Protein AF-A0A2N3DZD1-F1 (afdb_monomer_lite)

Structure (mmCIF, N/CA/C/O backbone):
data_AF-A0A2N3DZD1-F1
#
_entry.id   AF-A0A2N3DZD1-F1
#
loop_
_atom_site.group_PDB
_atom_site.id
_atom_site.type_symbol
_atom_site.label_atom_id
_atom_site.label_alt_id
_atom_site.label_comp_id
_atom_site.label_asym_id
_atom_site.label_entity_id
_atom_site.label_seq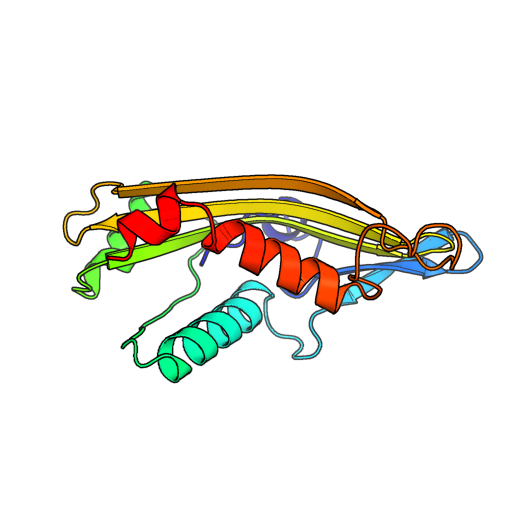_id
_atom_site.pdbx_PDB_ins_code
_atom_site.Cartn_x
_atom_site.Cartn_y
_atom_site.Cartn_z
_atom_site.occupancy
_atom_site.B_iso_or_equiv
_atom_site.auth_seq_id
_atom_site.auth_comp_id
_atom_site.auth_asym_id
_atom_site.auth_atom_id
_atom_site.pdbx_PDB_model_num
ATOM 1 N N . MET A 1 1 ? -1.141 -5.761 6.821 1.00 92.00 1 MET A N 1
ATOM 2 C CA . MET A 1 1 ? -0.940 -5.416 5.391 1.00 92.00 1 MET A CA 1
ATOM 3 C C . MET A 1 1 ? -0.776 -6.687 4.574 1.00 92.00 1 MET A C 1
ATOM 5 O O . MET A 1 1 ? -0.075 -7.571 5.043 1.00 92.00 1 MET A O 1
ATOM 9 N N . GLN A 1 2 ? -1.386 -6.797 3.393 1.00 95.12 2 GLN A N 1
ATOM 10 C CA . GLN A 1 2 ? -1.308 -8.002 2.559 1.00 95.12 2 GLN A CA 1
ATOM 11 C C . GLN A 1 2 ? -0.897 -7.667 1.119 1.00 95.12 2 GLN A C 1
ATOM 13 O O . GLN A 1 2 ? -1.485 -6.791 0.485 1.00 95.12 2 GLN A O 1
ATOM 18 N N . ASP A 1 3 ? 0.109 -8.374 0.603 1.00 95.81 3 ASP A N 1
ATOM 19 C CA . ASP A 1 3 ? 0.542 -8.272 -0.794 1.00 95.81 3 ASP A CA 1
ATOM 20 C C . ASP A 1 3 ? -0.123 -9.385 -1.612 1.00 95.81 3 ASP A C 1
ATOM 22 O O . ASP A 1 3 ? 0.110 -10.570 -1.370 1.00 95.81 3 ASP A O 1
ATOM 26 N N . LEU A 1 4 ? -0.987 -8.991 -2.541 1.00 96.62 4 LEU A N 1
ATOM 27 C CA . LEU A 1 4 ? -1.797 -9.853 -3.401 1.00 96.62 4 LEU A CA 1
ATOM 28 C C . LEU A 1 4 ? -1.456 -9.662 -4.886 1.00 96.62 4 LEU A C 1
ATOM 30 O O . LEU A 1 4 ? -2.236 -10.062 -5.752 1.00 96.62 4 LEU A O 1
ATOM 34 N N . ARG A 1 5 ? -0.310 -9.045 -5.202 1.00 97.12 5 ARG A N 1
ATOM 35 C CA . ARG A 1 5 ? 0.108 -8.804 -6.588 1.00 97.12 5 ARG A CA 1
ATOM 36 C C . ARG A 1 5 ? 0.344 -10.141 -7.298 1.00 97.12 5 ARG A C 1
ATOM 38 O O . ARG A 1 5 ? 1.229 -10.884 -6.870 1.00 97.12 5 ARG A O 1
ATOM 45 N N . PRO A 1 6 ? -0.382 -10.472 -8.385 1.00 96.94 6 PRO A N 1
ATOM 46 C CA . PRO A 1 6 ? -0.368 -11.821 -8.965 1.00 96.94 6 PRO A CA 1
ATOM 47 C C . PRO A 1 6 ? 1.026 -12.331 -9.352 1.00 96.94 6 PRO A C 1
ATOM 49 O O . PRO A 1 6 ? 1.350 -13.504 -9.162 1.00 96.94 6 PRO A O 1
ATOM 52 N N . TYR A 1 7 ? 1.880 -11.437 -9.846 1.00 96.56 7 TYR A N 1
ATOM 53 C CA . TYR A 1 7 ? 3.255 -11.753 -10.226 1.00 96.56 7 TYR A CA 1
ATOM 54 C C . TYR A 1 7 ? 4.175 -12.005 -9.016 1.00 96.56 7 TYR A C 1
ATOM 56 O O . TYR A 1 7 ? 5.186 -12.679 -9.151 1.00 96.56 7 TYR A O 1
ATOM 64 N N . VAL A 1 8 ? 3.834 -11.518 -7.818 1.00 96.56 8 VAL A N 1
ATOM 65 C CA . VAL A 1 8 ? 4.534 -11.884 -6.573 1.00 96.56 8 VAL A CA 1
ATOM 66 C C . VAL A 1 8 ? 4.017 -13.219 -6.051 1.00 96.56 8 VAL A C 1
ATOM 68 O O . VAL A 1 8 ? 4.807 -14.077 -5.670 1.00 96.56 8 VAL A O 1
ATOM 71 N N . LEU A 1 9 ? 2.695 -13.422 -6.080 1.00 95.56 9 LEU A N 1
ATOM 72 C CA . LEU A 1 9 ? 2.059 -14.655 -5.602 1.00 95.56 9 LEU A CA 1
ATOM 73 C C . LEU A 1 9 ? 2.496 -15.893 -6.384 1.00 95.56 9 LEU A C 1
ATOM 75 O O . LEU A 1 9 ? 2.702 -16.953 -5.802 1.00 95.56 9 LEU A O 1
ATOM 79 N N . SER A 1 10 ? 2.643 -15.753 -7.700 1.00 96.56 10 SER A N 1
ATOM 80 C CA . SER A 1 10 ? 3.130 -16.819 -8.582 1.00 96.56 10 SER A CA 1
ATOM 81 C C . SER A 1 10 ? 4.639 -17.062 -8.477 1.00 96.56 10 SER A C 1
ATOM 83 O O . SER A 1 10 ? 5.128 -18.058 -9.004 1.00 96.56 10 SER A O 1
ATOM 85 N N . GLY A 1 11 ? 5.386 -16.165 -7.824 1.00 95.75 11 GLY A N 1
ATOM 86 C CA . GLY A 1 11 ? 6.847 -16.200 -7.769 1.00 95.75 11 GLY A CA 1
ATOM 87 C C . GLY A 1 11 ? 7.549 -15.681 -9.029 1.00 95.75 11 GLY A C 1
ATOM 88 O O . GLY A 1 11 ? 8.777 -15.723 -9.083 1.00 95.75 11 GLY A O 1
ATOM 89 N N . GLU A 1 12 ? 6.813 -15.164 -10.023 1.00 97.25 12 GLU A N 1
ATOM 90 C CA . GLU A 1 12 ? 7.387 -14.537 -11.226 1.00 97.25 12 GLU A CA 1
ATOM 91 C C . GLU A 1 12 ? 8.289 -13.343 -10.868 1.00 97.25 12 GLU A C 1
ATOM 93 O O . GLU A 1 12 ? 9.355 -13.140 -11.452 1.00 97.25 12 GLU A O 1
ATOM 98 N N . LYS A 1 13 ? 7.873 -12.561 -9.872 1.00 97.44 13 LYS A N 1
ATOM 99 C CA . LYS A 1 13 ? 8.617 -11.442 -9.300 1.00 97.44 13 LYS A CA 1
ATOM 100 C C . LYS A 1 13 ? 8.851 -11.678 -7.819 1.00 97.44 13 LYS A C 1
ATOM 102 O O . LYS A 1 13 ? 8.029 -12.247 -7.106 1.00 97.44 13 LYS A O 1
ATOM 107 N N . LYS A 1 14 ? 9.978 -11.167 -7.333 1.00 97.38 14 LYS A N 1
ATOM 108 C CA . LYS A 1 14 ? 10.303 -11.176 -5.905 1.00 97.38 14 LYS A CA 1
ATOM 109 C C . LYS A 1 14 ? 9.348 -10.259 -5.135 1.00 97.38 14 LYS A C 1
ATOM 111 O O . LYS A 1 14 ? 8.881 -9.252 -5.661 1.00 97.38 14 LYS A O 1
ATOM 116 N N . SER A 1 15 ? 9.130 -10.549 -3.855 1.00 96.50 15 SER A N 1
ATOM 117 C CA . SER A 1 15 ? 8.272 -9.748 -2.962 1.00 96.50 15 SER A CA 1
ATOM 118 C C . SER A 1 15 ? 8.727 -8.293 -2.786 1.00 96.50 15 SER A C 1
ATOM 120 O O . SER A 1 15 ? 7.939 -7.429 -2.404 1.00 96.50 15 SER A O 1
ATOM 122 N N . ASN A 1 16 ? 9.991 -7.998 -3.091 1.00 97.31 16 ASN A N 1
ATOM 123 C CA . ASN A 1 16 ? 10.560 -6.656 -3.068 1.00 97.31 16 ASN A CA 1
ATOM 124 C C . ASN A 1 16 ? 10.447 -5.907 -4.407 1.00 97.31 16 ASN A C 1
ATOM 126 O O . ASN A 1 16 ? 10.957 -4.798 -4.513 1.00 97.31 16 ASN A O 1
ATOM 130 N N . PHE A 1 17 ? 9.812 -6.477 -5.433 1.00 98.06 17 PHE A N 1
ATOM 131 C CA . PHE A 1 17 ? 9.588 -5.812 -6.716 1.00 98.06 17 PHE A CA 1
ATOM 132 C C . PHE A 1 17 ? 8.703 -4.569 -6.549 1.00 98.06 17 PHE A C 1
ATOM 134 O O . PHE A 1 17 ? 7.693 -4.621 -5.845 1.00 98.06 17 PHE A O 1
ATOM 141 N N . VAL A 1 18 ? 9.046 -3.467 -7.220 1.00 96.62 18 VAL A N 1
ATOM 142 C CA . VAL A 1 18 ? 8.291 -2.196 -7.184 1.00 96.62 18 VAL A CA 1
ATOM 143 C C . VAL A 1 18 ? 8.135 -1.529 -8.550 1.00 96.62 18 VAL A C 1
ATOM 145 O O . VAL A 1 18 ? 7.502 -0.480 -8.647 1.00 96.62 18 VAL A O 1
ATOM 148 N N . GLY A 1 19 ? 8.696 -2.097 -9.616 1.00 96.75 19 GLY A N 1
ATOM 149 C CA . GLY A 1 19 ? 8.593 -1.481 -10.930 1.00 96.75 19 GLY A CA 1
ATOM 150 C C . GLY A 1 19 ? 9.472 -2.101 -11.995 1.00 96.75 19 GLY A C 1
ATOM 151 O O . GLY A 1 19 ? 10.266 -2.999 -11.734 1.00 96.75 19 GLY A O 1
ATOM 152 N N . VAL A 1 20 ? 9.326 -1.576 -13.204 1.00 96.81 20 VAL A N 1
ATOM 153 C CA . VAL A 1 20 ? 10.151 -1.907 -14.362 1.00 96.81 20 VAL A CA 1
ATOM 154 C C . VAL A 1 20 ? 10.797 -0.633 -14.886 1.00 96.81 20 VAL A C 1
ATOM 156 O O . VAL A 1 20 ? 10.115 0.358 -15.138 1.00 96.81 20 VAL A O 1
ATOM 159 N N . GLN A 1 21 ? 12.106 -0.677 -15.102 1.00 94.31 21 GLN A N 1
ATOM 160 C CA . GLN A 1 21 ? 12.845 0.308 -15.881 1.00 94.31 21 GLN A CA 1
ATOM 161 C C . GLN A 1 21 ? 13.183 -0.302 -17.237 1.00 94.31 21 GLN A C 1
ATOM 163 O O . GLN A 1 21 ? 13.732 -1.399 -17.305 1.00 94.31 21 GLN A O 1
ATOM 168 N N . ARG A 1 22 ? 12.887 0.395 -18.332 1.00 93.38 22 ARG A N 1
ATOM 169 C CA . ARG A 1 22 ? 13.191 -0.090 -19.684 1.00 93.38 22 ARG A CA 1
ATOM 170 C C . ARG A 1 22 ? 14.482 0.529 -20.205 1.00 93.38 22 ARG A C 1
ATOM 172 O O . ARG A 1 22 ? 14.703 1.732 -20.053 1.00 93.38 22 ARG A O 1
ATOM 179 N N . GLY A 1 23 ? 15.336 -0.306 -20.796 1.00 88.62 23 GLY A N 1
ATOM 180 C CA . GLY A 1 23 ? 16.574 0.106 -21.462 1.00 88.62 23 GLY A CA 1
ATOM 181 C C . GLY A 1 23 ? 16.341 0.663 -22.868 1.00 88.62 23 GLY A C 1
ATOM 182 O O . GLY A 1 23 ? 15.220 0.664 -23.369 1.00 88.62 23 GLY A O 1
ATOM 183 N N . GLY A 1 24 ? 17.410 1.115 -23.535 1.00 86.25 24 GLY A N 1
ATOM 184 C CA . GLY A 1 24 ? 17.340 1.751 -24.863 1.00 86.25 24 GLY A CA 1
ATOM 185 C C . GLY A 1 24 ? 16.737 0.879 -25.974 1.00 86.25 24 GLY A C 1
ATOM 186 O O . GLY A 1 24 ? 16.166 1.411 -26.919 1.00 86.25 24 GLY A O 1
ATOM 187 N N . PHE A 1 25 ? 16.784 -0.448 -25.825 1.00 89.75 25 PHE A N 1
ATOM 188 C CA . PHE A 1 25 ? 16.126 -1.415 -26.715 1.00 89.75 25 PHE A CA 1
ATOM 189 C C . PHE A 1 25 ? 14.781 -1.912 -26.161 1.00 89.75 25 PHE A C 1
ATOM 191 O O . PHE A 1 25 ? 14.298 -2.972 -26.546 1.00 89.75 25 PHE A O 1
ATOM 198 N N . TYR A 1 26 ? 14.184 -1.169 -25.226 1.00 87.62 26 TYR A N 1
ATOM 199 C CA . TYR A 1 26 ? 12.919 -1.479 -24.552 1.00 87.62 26 TYR A CA 1
ATOM 200 C C . TYR A 1 26 ? 12.930 -2.740 -23.663 1.00 87.62 26 TYR A C 1
ATOM 202 O O . TYR A 1 26 ? 11.891 -3.174 -23.156 1.00 87.62 26 TYR A O 1
ATOM 210 N N . ASN A 1 27 ? 14.109 -3.311 -23.421 1.00 93.12 27 ASN A N 1
ATOM 211 C CA . ASN A 1 27 ? 14.297 -4.461 -22.547 1.00 93.12 27 ASN A CA 1
ATOM 212 C C . ASN A 1 27 ? 13.985 -4.099 -21.077 1.00 93.12 27 ASN A C 1
ATOM 214 O O . ASN A 1 27 ? 14.501 -3.088 -20.590 1.00 93.12 27 ASN A O 1
ATOM 218 N N . PRO A 1 28 ? 13.137 -4.880 -20.376 1.00 95.25 28 PRO A N 1
ATOM 219 C CA . PRO A 1 28 ? 12.714 -4.571 -19.015 1.00 95.25 28 PRO A CA 1
ATOM 220 C C . PRO A 1 28 ? 13.763 -4.992 -17.980 1.00 95.25 28 PRO A C 1
ATOM 222 O O . PRO A 1 28 ? 14.325 -6.083 -18.056 1.00 95.25 28 PRO A O 1
ATOM 225 N N . PHE A 1 29 ? 13.960 -4.149 -16.974 1.00 96.19 29 PHE A N 1
ATOM 226 C CA . PHE A 1 29 ? 14.754 -4.424 -15.783 1.00 96.19 29 PHE A CA 1
ATOM 227 C C . PHE A 1 29 ? 13.899 -4.209 -14.544 1.00 96.19 29 PHE A C 1
ATOM 229 O O . PHE A 1 29 ? 13.256 -3.167 -14.404 1.00 96.19 29 PHE A O 1
ATOM 236 N N . ASP A 1 30 ? 13.902 -5.185 -13.643 1.00 97.50 30 ASP A N 1
ATOM 237 C CA . ASP A 1 30 ? 13.152 -5.085 -12.399 1.00 97.50 30 ASP A CA 1
ATOM 238 C C . ASP A 1 30 ? 13.784 -4.047 -11.471 1.00 97.50 30 ASP A C 1
ATOM 240 O O . ASP A 1 30 ? 14.995 -4.021 -11.251 1.00 97.50 30 ASP A O 1
ATOM 244 N N . VAL A 1 31 ? 12.928 -3.209 -10.901 1.00 96.69 31 VAL A N 1
ATOM 245 C CA . VAL A 1 31 ? 13.253 -2.276 -9.829 1.00 96.69 31 VAL A CA 1
ATOM 246 C C . VAL A 1 31 ? 12.723 -2.874 -8.536 1.00 96.69 31 VAL A C 1
ATOM 248 O O . VAL A 1 31 ? 11.581 -3.342 -8.479 1.00 96.69 31 VAL A O 1
ATOM 251 N N . THR A 1 32 ? 13.542 -2.856 -7.491 1.00 96.88 32 THR A N 1
ATOM 252 C CA . THR A 1 32 ? 13.189 -3.385 -6.171 1.00 96.88 32 THR A CA 1
ATOM 253 C C . THR A 1 32 ? 13.148 -2.287 -5.114 1.00 96.88 32 THR A C 1
ATOM 255 O O . THR A 1 32 ? 13.617 -1.171 -5.342 1.00 96.88 32 THR A O 1
ATOM 258 N N . THR A 1 33 ? 12.595 -2.599 -3.942 1.00 94.94 33 THR A N 1
ATOM 259 C CA . THR A 1 33 ? 12.697 -1.742 -2.759 1.00 94.94 33 THR A CA 1
ATOM 260 C C . THR A 1 33 ? 14.160 -1.407 -2.470 1.00 94.94 33 THR A C 1
ATOM 262 O O . THR A 1 33 ? 15.054 -2.242 -2.638 1.00 94.94 33 THR A O 1
ATOM 265 N N . ALA A 1 34 ? 14.410 -0.181 -2.005 1.00 92.56 34 ALA A N 1
ATOM 266 C CA . ALA A 1 34 ? 15.757 0.263 -1.649 1.00 92.56 34 ALA A CA 1
ATOM 267 C C . ALA A 1 34 ? 16.331 -0.523 -0.457 1.00 92.56 34 ALA A C 1
ATOM 269 O O . ALA A 1 34 ? 17.538 -0.729 -0.373 1.00 92.56 34 ALA A O 1
ATOM 270 N N . SER A 1 35 ? 15.463 -0.987 0.448 1.00 95.00 35 SER A N 1
ATOM 271 C CA . SER A 1 35 ? 15.839 -1.814 1.599 1.00 95.00 35 SER A CA 1
ATOM 272 C C . SER A 1 35 ? 16.170 -3.264 1.223 1.00 95.00 35 SER A C 1
ATOM 274 O O . SER A 1 35 ? 16.732 -3.996 2.034 1.00 95.00 35 SER A O 1
ATOM 276 N N . GLY A 1 36 ? 15.760 -3.712 0.031 1.00 96.31 36 GLY A N 1
ATOM 277 C CA . GLY A 1 36 ? 15.789 -5.113 -0.380 1.00 96.31 36 GLY A CA 1
ATOM 278 C C . GLY A 1 36 ? 14.714 -5.994 0.271 1.00 96.31 36 GLY A C 1
ATOM 279 O O . GLY A 1 36 ? 14.562 -7.143 -0.149 1.00 96.31 36 GLY A O 1
ATOM 280 N N . ARG A 1 37 ? 13.948 -5.483 1.245 1.00 96.69 37 ARG A N 1
ATOM 281 C CA . ARG A 1 37 ? 12.875 -6.209 1.949 1.00 96.69 37 ARG A CA 1
ATOM 282 C C . ARG A 1 37 ? 11.586 -6.274 1.123 1.00 96.69 37 ARG A C 1
ATOM 284 O O . ARG A 1 37 ? 11.421 -5.469 0.202 1.00 96.69 37 ARG A O 1
ATOM 291 N N . PRO A 1 38 ? 10.655 -7.193 1.440 1.00 96.62 38 PRO A N 1
ATOM 292 C CA . PRO A 1 38 ? 9.319 -7.192 0.851 1.00 96.62 38 PRO A CA 1
ATOM 293 C C . PRO A 1 38 ? 8.669 -5.802 0.878 1.00 96.62 38 PRO A C 1
ATOM 295 O O . PRO A 1 38 ? 8.749 -5.096 1.883 1.00 96.62 38 PRO A O 1
ATOM 298 N N . LEU A 1 39 ? 7.981 -5.424 -0.206 1.00 94.62 39 LEU A N 1
ATOM 299 C CA . LEU A 1 39 ? 7.281 -4.135 -0.300 1.00 94.62 39 LEU A CA 1
ATOM 300 C C . LEU A 1 39 ? 6.329 -3.918 0.883 1.00 94.62 39 LEU A C 1
ATOM 302 O O . LEU A 1 39 ? 6.276 -2.824 1.443 1.00 94.62 39 LEU A O 1
ATOM 306 N N . GLY A 1 40 ? 5.598 -4.969 1.265 1.00 93.50 40 GLY A N 1
ATOM 307 C CA . GLY A 1 40 ? 4.667 -4.916 2.387 1.00 93.50 40 GLY A CA 1
ATOM 308 C C . GLY A 1 40 ? 5.331 -4.502 3.703 1.00 93.50 40 GLY A C 1
ATOM 309 O O . GLY A 1 40 ? 4.720 -3.773 4.476 1.00 93.50 40 GLY A O 1
ATOM 310 N N . ASP A 1 41 ? 6.584 -4.896 3.944 1.00 94.88 41 ASP A N 1
ATOM 311 C CA . ASP A 1 41 ? 7.297 -4.551 5.178 1.00 94.88 41 ASP A CA 1
ATOM 312 C C . ASP A 1 41 ? 7.730 -3.078 5.179 1.00 94.88 41 ASP A C 1
ATOM 314 O O . ASP A 1 41 ? 7.571 -2.383 6.184 1.00 94.88 41 ASP A O 1
ATOM 318 N N . ASP A 1 42 ? 8.231 -2.576 4.044 1.00 93.38 42 ASP A N 1
ATOM 319 C CA . ASP A 1 42 ? 8.619 -1.166 3.901 1.00 93.38 42 ASP A CA 1
ATOM 320 C C . ASP A 1 42 ? 7.410 -0.236 4.039 1.00 93.38 42 ASP A C 1
ATOM 322 O O . ASP A 1 42 ? 7.472 0.771 4.750 1.00 93.38 42 ASP A O 1
ATOM 326 N N . LEU A 1 43 ? 6.289 -0.589 3.405 1.00 92.06 43 LEU A N 1
ATOM 327 C CA . LEU A 1 43 ? 5.059 0.184 3.526 1.00 92.06 43 LEU A CA 1
ATOM 328 C C . LEU A 1 43 ? 4.501 0.107 4.951 1.00 92.06 43 LEU A C 1
ATOM 330 O O . LEU A 1 43 ? 4.164 1.144 5.517 1.00 92.06 43 LEU A O 1
ATOM 334 N N . LEU A 1 44 ? 4.449 -1.078 5.568 1.00 93.94 44 LEU A N 1
ATOM 335 C CA . LEU A 1 44 ? 3.998 -1.238 6.952 1.00 93.94 44 LEU A CA 1
ATOM 336 C C . LEU A 1 44 ? 4.815 -0.387 7.928 1.00 93.94 44 LEU A C 1
ATOM 338 O O . LEU A 1 44 ? 4.242 0.258 8.810 1.00 93.94 44 LEU A O 1
ATOM 342 N N . GLN A 1 45 ? 6.140 -0.373 7.764 1.00 93.56 45 GLN A N 1
ATOM 343 C CA . GLN A 1 45 ? 7.015 0.457 8.580 1.00 93.56 45 GLN A CA 1
ATOM 344 C C . GLN A 1 45 ? 6.707 1.942 8.371 1.00 93.56 45 GLN A C 1
ATOM 346 O O . GLN A 1 45 ? 6.579 2.675 9.350 1.00 93.56 45 GLN A O 1
ATOM 351 N N . ALA A 1 46 ? 6.539 2.383 7.121 1.00 89.56 46 ALA A N 1
ATOM 352 C CA . ALA A 1 46 ? 6.181 3.765 6.820 1.00 89.56 46 ALA A CA 1
ATOM 353 C C . ALA A 1 46 ? 4.850 4.167 7.481 1.00 89.56 46 ALA A C 1
ATOM 355 O O . ALA A 1 46 ? 4.806 5.180 8.176 1.00 89.56 46 ALA A O 1
ATOM 356 N N . PHE A 1 47 ? 3.798 3.348 7.356 1.00 89.44 47 PHE A N 1
ATOM 357 C CA . PHE A 1 47 ? 2.499 3.615 7.989 1.00 89.44 47 PHE A CA 1
ATOM 358 C C . PHE A 1 47 ? 2.586 3.667 9.510 1.00 89.44 47 PHE A C 1
ATOM 360 O O . PHE A 1 47 ? 2.100 4.619 10.119 1.00 89.44 47 PHE A O 1
ATOM 367 N N . THR A 1 48 ? 3.214 2.662 10.123 1.00 91.31 48 THR A N 1
ATOM 368 C CA . THR A 1 48 ? 3.354 2.595 11.583 1.00 91.31 48 THR A CA 1
ATOM 369 C C . THR A 1 48 ? 4.112 3.816 12.101 1.00 91.31 48 THR A C 1
ATOM 371 O O . THR A 1 48 ? 3.671 4.440 13.063 1.00 91.31 48 THR A O 1
ATOM 374 N N . ASN A 1 49 ? 5.193 4.220 11.425 1.00 90.38 49 ASN A N 1
ATOM 375 C CA . ASN A 1 49 ? 5.961 5.410 11.789 1.00 90.38 49 ASN A CA 1
ATOM 376 C C . ASN A 1 49 ? 5.125 6.689 11.675 1.00 90.38 49 ASN A C 1
ATOM 378 O O . ASN A 1 49 ? 5.127 7.501 12.598 1.00 90.38 49 ASN A O 1
ATOM 382 N N . THR A 1 50 ? 4.391 6.870 10.573 1.00 86.62 50 THR A N 1
ATOM 383 C CA . THR A 1 50 ? 3.543 8.052 10.372 1.00 86.62 50 THR A CA 1
ATOM 384 C C . THR A 1 50 ? 2.440 8.140 11.426 1.00 86.62 50 THR A C 1
ATOM 386 O O . THR A 1 50 ? 2.293 9.183 12.060 1.00 86.62 50 THR A O 1
ATOM 389 N N . LEU A 1 51 ? 1.703 7.058 11.674 1.00 86.12 51 LEU A N 1
ATOM 390 C CA . LEU A 1 51 ? 0.608 7.061 12.649 1.00 86.12 51 LEU A CA 1
ATOM 391 C C . LEU A 1 51 ? 1.112 7.225 14.089 1.00 86.12 51 LEU A C 1
ATOM 393 O O . LEU A 1 51 ? 0.531 7.986 14.862 1.00 86.12 51 LEU A O 1
ATOM 397 N N . THR A 1 52 ? 2.240 6.596 14.425 1.00 90.25 52 THR A N 1
ATOM 398 C CA . THR A 1 52 ? 2.884 6.780 15.735 1.00 90.25 52 THR A CA 1
ATOM 399 C C . THR A 1 52 ? 3.354 8.221 15.918 1.00 90.25 52 THR A C 1
ATOM 401 O O . THR A 1 52 ? 3.135 8.808 16.975 1.00 90.25 52 THR A O 1
ATOM 404 N N . SER A 1 53 ? 3.929 8.840 14.879 1.00 87.81 53 SER A N 1
ATOM 405 C CA . SER A 1 53 ? 4.331 10.254 14.926 1.00 87.81 53 SER A CA 1
ATOM 406 C C . SER A 1 53 ? 3.148 11.217 15.082 1.00 87.81 53 SER A C 1
ATOM 408 O O . SER A 1 53 ? 3.314 12.305 15.625 1.00 87.81 53 SER A O 1
ATOM 410 N N . ALA A 1 54 ? 1.949 10.798 14.664 1.00 86.12 54 ALA A N 1
ATOM 411 C CA . ALA A 1 54 ? 0.698 11.519 14.876 1.00 86.12 54 ALA A CA 1
ATOM 412 C C . ALA A 1 54 ? 0.067 11.257 16.263 1.00 86.12 54 ALA A C 1
ATOM 414 O O . ALA A 1 54 ? -1.033 11.732 16.530 1.00 86.12 54 ALA A O 1
ATOM 415 N N . GLY A 1 55 ? 0.738 10.506 17.146 1.00 87.69 55 GLY A N 1
ATOM 416 C CA . GLY A 1 55 ? 0.284 10.222 18.511 1.00 87.69 55 GLY A CA 1
ATOM 417 C C . GLY A 1 55 ? -0.641 9.009 18.646 1.00 87.69 55 GLY A C 1
ATOM 418 O O . GLY A 1 55 ? -1.201 8.793 19.718 1.00 87.69 55 GLY A O 1
ATOM 419 N N . THR A 1 56 ? -0.810 8.208 17.590 1.00 86.88 56 THR A N 1
ATOM 420 C CA . THR A 1 56 ? -1.628 6.985 17.636 1.00 86.88 56 THR A CA 1
ATOM 421 C C . THR A 1 56 ? -0.778 5.788 18.055 1.00 86.88 56 THR A C 1
ATOM 423 O O . THR A 1 56 ? 0.299 5.567 17.506 1.00 86.88 56 THR A O 1
ATOM 426 N N . VAL A 1 57 ? -1.266 4.964 18.983 1.00 89.19 57 VAL A N 1
ATOM 427 C CA . VAL A 1 57 ? -0.628 3.676 19.294 1.00 89.19 57 VAL A CA 1
ATOM 428 C C . VAL A 1 57 ? -0.987 2.681 18.195 1.00 89.19 57 VAL A C 1
ATOM 430 O O . VAL A 1 57 ? -2.142 2.282 18.069 1.00 89.19 57 VAL A O 1
ATOM 433 N N . VAL A 1 58 ? -0.001 2.285 17.389 1.00 90.69 58 VAL A N 1
ATOM 434 C CA . VAL A 1 58 ? -0.201 1.361 16.268 1.00 90.69 58 VAL A CA 1
ATOM 435 C C . VAL A 1 58 ? 0.694 0.146 16.424 1.00 90.69 58 VAL A C 1
ATOM 437 O O . VAL A 1 58 ? 1.908 0.262 16.578 1.00 90.69 58 VAL A O 1
ATOM 440 N N . THR A 1 59 ? 0.089 -1.031 16.320 1.00 89.75 59 THR A N 1
ATOM 441 C CA . THR A 1 59 ? 0.790 -2.295 16.109 1.00 89.75 59 THR A CA 1
ATOM 442 C C . THR A 1 59 ? 0.436 -2.809 14.722 1.00 89.75 59 THR A C 1
ATOM 444 O O . THR A 1 59 ? -0.711 -2.740 14.281 1.00 89.75 59 THR A O 1
ATOM 447 N N . GLY A 1 60 ? 1.441 -3.275 13.990 1.00 89.44 60 GLY A N 1
ATOM 448 C CA . GLY A 1 60 ? 1.286 -3.642 12.592 1.00 89.44 60 GLY A CA 1
ATOM 449 C C . GLY A 1 60 ? 2.007 -4.940 12.268 1.00 89.44 60 GLY A C 1
ATOM 450 O O . GLY A 1 60 ? 3.079 -5.213 12.800 1.00 89.44 60 GLY A O 1
ATOM 451 N N . SER A 1 61 ? 1.429 -5.727 11.364 1.00 91.38 61 SER A N 1
ATOM 452 C CA . SER A 1 61 ? 2.058 -6.920 10.800 1.00 91.38 61 SER A CA 1
ATOM 453 C C . SER A 1 61 ? 1.756 -7.057 9.308 1.00 91.38 61 SER A C 1
ATOM 455 O O . SER A 1 61 ? 0.724 -6.593 8.792 1.00 91.38 61 SER A O 1
ATOM 457 N N . THR A 1 62 ? 2.686 -7.679 8.589 1.00 92.88 62 THR A N 1
ATOM 458 C CA . THR A 1 62 ? 2.428 -8.201 7.252 1.00 92.88 62 THR A CA 1
ATOM 459 C C . THR A 1 62 ? 1.731 -9.553 7.369 1.00 92.88 62 THR A C 1
ATOM 461 O O . THR A 1 62 ? 1.939 -10.316 8.311 1.00 92.88 62 THR A O 1
ATOM 464 N N . LEU A 1 63 ? 0.816 -9.804 6.442 1.00 92.19 63 LEU A N 1
ATOM 465 C CA . LEU A 1 63 ? -0.046 -10.974 6.423 1.00 92.19 63 LEU A CA 1
ATOM 466 C C . LEU A 1 63 ? 0.383 -11.906 5.301 1.00 92.19 63 LEU A C 1
ATOM 468 O O . LEU A 1 63 ? 0.782 -11.455 4.225 1.00 92.19 63 LEU A O 1
ATOM 472 N N . ALA A 1 64 ? 0.237 -13.208 5.537 1.00 87.00 64 ALA A N 1
ATOM 473 C CA . ALA A 1 64 ? 0.448 -14.200 4.499 1.00 87.00 64 ALA A CA 1
ATOM 474 C C . ALA A 1 64 ? -0.553 -13.989 3.354 1.00 87.00 64 ALA A C 1
ATOM 476 O O . ALA A 1 64 ? -1.754 -13.813 3.569 1.00 87.00 64 ALA A O 1
ATOM 477 N N . SER A 1 65 ? -0.071 -14.048 2.117 1.00 81.81 65 SER A N 1
ATOM 478 C CA . SER A 1 65 ? -0.906 -13.801 0.941 1.00 81.81 65 SER A CA 1
ATOM 479 C C . SER A 1 65 ? -1.989 -14.858 0.693 1.00 81.81 65 SER A C 1
ATOM 481 O O . SER A 1 65 ? -2.910 -14.607 -0.072 1.00 81.81 65 SER A O 1
ATOM 483 N N . ALA A 1 66 ? -1.902 -16.023 1.342 1.00 82.94 66 ALA A N 1
ATOM 484 C CA . ALA A 1 66 ? -2.895 -17.095 1.234 1.00 82.94 66 ALA A CA 1
ATOM 485 C C . ALA A 1 66 ? -4.150 -16.878 2.103 1.00 82.94 66 ALA A C 1
ATOM 487 O O . ALA A 1 66 ? -5.115 -17.628 1.978 1.00 82.94 66 ALA A O 1
ATOM 488 N N . LEU A 1 67 ? -4.143 -15.890 3.004 1.00 88.75 67 LEU A N 1
ATOM 489 C CA . LEU A 1 67 ? -5.288 -15.619 3.873 1.00 88.75 67 LEU A CA 1
ATOM 490 C C . LEU A 1 67 ? -6.430 -14.967 3.091 1.00 88.75 67 LEU A C 1
ATOM 492 O O . LEU A 1 67 ? -6.197 -14.031 2.321 1.00 88.75 67 LEU A O 1
ATOM 496 N N . SER A 1 68 ? -7.664 -15.410 3.348 1.00 86.88 68 SER A N 1
ATOM 497 C CA . SER A 1 68 ? -8.848 -14.658 2.924 1.00 86.88 68 SER A CA 1
ATOM 498 C C . SER A 1 68 ? -8.911 -13.315 3.668 1.00 86.88 68 SER A C 1
ATOM 500 O O . SER A 1 68 ? -8.329 -13.197 4.753 1.00 86.88 68 SER A O 1
ATOM 502 N N . PRO A 1 69 ? -9.620 -12.303 3.139 1.00 82.00 69 PRO A N 1
ATOM 503 C CA . PRO A 1 69 ? -9.813 -11.033 3.838 1.00 82.00 69 PRO A CA 1
ATOM 504 C C . PRO A 1 69 ? -10.374 -11.208 5.257 1.00 82.00 69 PRO A C 1
ATOM 506 O O . PRO A 1 69 ? -9.913 -10.562 6.191 1.00 82.00 69 PRO A O 1
ATOM 509 N N . GLU A 1 70 ? -11.308 -12.136 5.455 1.00 86.12 70 GLU A N 1
ATOM 510 C CA . GLU A 1 70 ? -11.925 -12.411 6.756 1.00 86.12 70 GLU A CA 1
ATOM 511 C C . GLU A 1 70 ? -10.912 -13.013 7.737 1.00 86.12 70 GLU A C 1
ATOM 513 O O . GLU A 1 70 ? -10.826 -12.583 8.886 1.00 86.12 70 GLU A O 1
ATOM 518 N N . ALA A 1 71 ? -10.098 -13.970 7.277 1.00 90.31 71 ALA A N 1
ATOM 519 C CA . ALA A 1 71 ? -9.040 -14.571 8.087 1.00 90.31 71 ALA A CA 1
ATOM 520 C C . ALA A 1 71 ? -7.932 -13.559 8.423 1.00 90.31 71 ALA A C 1
ATOM 522 O O . ALA A 1 71 ? -7.419 -13.538 9.542 1.00 90.31 71 ALA A O 1
ATOM 523 N N . ALA A 1 72 ? -7.596 -12.687 7.470 1.00 89.62 72 ALA A N 1
ATOM 524 C CA . ALA A 1 72 ? -6.673 -11.576 7.659 1.00 89.62 72 ALA A CA 1
ATOM 525 C C . ALA A 1 72 ? -7.163 -10.608 8.745 1.00 89.62 72 ALA A C 1
ATOM 527 O O . ALA A 1 72 ? -6.399 -10.258 9.644 1.00 89.62 72 ALA A O 1
ATOM 528 N N . VAL A 1 73 ? -8.434 -10.204 8.692 1.00 86.81 73 VAL A N 1
ATOM 529 C CA . VAL A 1 73 ? -9.041 -9.324 9.701 1.00 86.81 73 VAL A CA 1
ATOM 530 C C . VAL A 1 73 ? -9.083 -10.010 11.058 1.00 86.81 73 VAL A C 1
ATOM 532 O O . VAL A 1 73 ? -8.631 -9.416 12.030 1.00 86.81 73 VAL A O 1
ATOM 535 N N . ALA A 1 74 ? -9.518 -11.270 11.131 1.00 88.38 74 ALA A N 1
ATOM 536 C CA . ALA A 1 74 ? -9.539 -12.025 12.382 1.00 88.38 74 ALA A CA 1
ATOM 537 C C . ALA A 1 74 ? -8.148 -12.097 13.039 1.00 88.38 74 ALA A C 1
ATOM 539 O O . ALA A 1 74 ? -8.018 -11.888 14.245 1.00 88.38 74 ALA A O 1
ATOM 540 N N . GLN A 1 75 ? -7.097 -12.325 12.244 1.00 89.50 75 GLN A N 1
ATOM 541 C CA . GLN A 1 75 ? -5.720 -12.332 12.736 1.00 89.50 75 GLN A CA 1
ATOM 542 C C . GLN A 1 75 ? -5.269 -10.951 13.237 1.00 89.50 75 GLN A C 1
ATOM 544 O O . GLN A 1 75 ? -4.566 -10.871 14.242 1.00 89.50 75 GLN A O 1
ATOM 549 N N . LEU A 1 76 ? -5.655 -9.864 12.562 1.00 87.25 76 LEU A N 1
ATOM 550 C CA . LEU A 1 76 ? -5.318 -8.505 12.997 1.00 87.25 76 LEU A CA 1
ATOM 551 C C . LEU A 1 76 ? -6.095 -8.091 14.261 1.00 87.25 76 LEU A C 1
ATOM 553 O O . LEU A 1 76 ? -5.511 -7.492 15.163 1.00 87.25 76 LEU A O 1
ATOM 557 N N . SER A 1 77 ? -7.378 -8.449 14.358 1.00 85.12 77 SER A N 1
ATOM 558 C CA . SER A 1 77 ? -8.247 -8.156 15.508 1.00 85.12 77 SER A CA 1
ATOM 559 C C . SER A 1 77 ? -7.844 -8.914 16.775 1.00 85.12 77 SER A C 1
ATOM 561 O O . SER A 1 77 ? -8.109 -8.438 17.878 1.00 85.12 77 SER A O 1
ATOM 563 N N . ALA A 1 78 ? -7.159 -10.057 16.651 1.00 85.06 78 ALA A N 1
ATOM 564 C CA . ALA A 1 78 ? -6.696 -10.855 17.791 1.00 85.06 78 ALA A CA 1
ATOM 565 C C . ALA A 1 78 ? -5.763 -10.089 18.751 1.00 85.06 78 ALA A C 1
ATOM 567 O O . ALA A 1 78 ? -5.625 -10.470 19.911 1.00 85.06 78 ALA A O 1
ATOM 568 N N . ASN A 1 79 ? -5.163 -8.984 18.296 1.00 78.38 79 ASN A N 1
ATOM 569 C CA . ASN A 1 79 ? -4.305 -8.124 19.111 1.00 78.38 79 ASN A CA 1
ATOM 570 C C . ASN A 1 79 ? -5.077 -7.196 20.070 1.00 78.38 79 ASN A C 1
ATOM 572 O O . ASN A 1 79 ? -4.451 -6.448 20.818 1.00 78.38 79 ASN A O 1
ATOM 576 N N . GLY A 1 80 ? -6.416 -7.217 20.050 1.00 81.31 80 GLY A N 1
ATOM 577 C CA . GLY A 1 80 ? -7.256 -6.439 20.966 1.00 81.31 80 GLY A CA 1
ATOM 578 C C . GLY A 1 80 ? -7.326 -4.940 20.657 1.00 81.31 80 GLY A C 1
ATOM 579 O O . GLY A 1 80 ? -7.682 -4.158 21.533 1.00 81.31 80 GLY A O 1
ATOM 580 N N . SER A 1 81 ? -6.973 -4.524 19.438 1.00 86.62 81 SER A N 1
ATOM 581 C CA . SER A 1 81 ? -7.044 -3.124 19.003 1.00 86.62 81 SER A CA 1
ATOM 582 C C . SER A 1 81 ? -8.493 -2.642 18.838 1.00 86.62 81 SER A C 1
ATOM 584 O O . SER A 1 81 ? -9.344 -3.373 18.333 1.00 86.62 81 SER A O 1
ATOM 586 N N . ASP A 1 82 ? -8.767 -1.380 19.190 1.00 89.12 82 ASP A N 1
ATOM 587 C CA . ASP A 1 82 ? -10.102 -0.766 19.049 1.00 89.12 82 ASP A CA 1
ATOM 588 C C . ASP A 1 82 ? -10.555 -0.609 17.590 1.00 89.12 82 ASP A C 1
ATOM 590 O O . ASP A 1 82 ? -11.755 -0.534 17.290 1.00 89.12 82 ASP A O 1
ATOM 594 N N . ARG A 1 83 ? -9.575 -0.519 16.688 1.00 91.62 83 ARG A N 1
ATOM 595 C CA . ARG A 1 83 ? -9.736 -0.412 15.241 1.00 91.62 83 ARG A CA 1
ATOM 596 C C . ARG A 1 83 ? -8.684 -1.261 14.547 1.00 91.62 83 ARG A C 1
ATOM 598 O O . ARG A 1 83 ? -7.543 -1.342 14.999 1.00 91.62 83 ARG A O 1
ATOM 605 N N . VAL A 1 84 ? -9.057 -1.828 13.407 1.00 92.69 84 VAL A N 1
ATOM 606 C CA . VAL A 1 84 ? -8.147 -2.546 12.512 1.00 92.69 84 VAL A CA 1
ATOM 607 C C . VAL A 1 84 ? -8.163 -1.876 11.147 1.00 92.69 84 VAL A C 1
ATOM 609 O O . VAL A 1 84 ? -9.208 -1.803 10.510 1.00 92.69 84 VAL A O 1
ATOM 612 N N . LEU A 1 85 ? -6.995 -1.424 10.685 1.00 92.38 85 LEU A N 1
ATOM 613 C CA . LEU A 1 85 ? -6.776 -0.985 9.307 1.00 92.38 85 LEU A CA 1
ATOM 614 C C . LEU A 1 85 ? -6.142 -2.128 8.511 1.00 92.38 85 LEU A C 1
ATOM 616 O O . LEU A 1 85 ? -4.962 -2.451 8.669 1.00 92.38 85 LEU A O 1
ATOM 620 N N . TYR A 1 86 ? -6.931 -2.730 7.631 1.00 94.12 86 TYR A N 1
ATOM 621 C CA . TYR A 1 86 ? -6.459 -3.707 6.662 1.00 94.12 86 TYR A CA 1
ATOM 622 C C . TYR A 1 86 ? -6.190 -3.014 5.324 1.00 94.12 86 TYR A C 1
ATOM 624 O O . TYR A 1 86 ? -7.025 -2.270 4.815 1.00 94.12 86 TYR A O 1
ATOM 632 N N . ILE A 1 87 ? -5.006 -3.259 4.761 1.00 94.44 87 ILE A N 1
ATOM 633 C CA . ILE A 1 87 ? -4.592 -2.739 3.454 1.00 94.44 87 ILE A CA 1
ATOM 634 C C . ILE A 1 87 ? -4.128 -3.908 2.594 1.00 94.44 87 ILE A C 1
ATOM 636 O O . ILE A 1 87 ? -3.263 -4.680 3.032 1.00 94.44 87 ILE A O 1
ATOM 640 N N . ALA A 1 88 ? -4.672 -3.995 1.382 1.00 95.62 88 ALA A N 1
ATOM 641 C CA . ALA A 1 88 ? -4.356 -5.012 0.389 1.00 95.62 88 ALA A CA 1
ATOM 642 C C . ALA A 1 88 ? -3.866 -4.385 -0.921 1.00 95.62 88 ALA A C 1
ATOM 644 O O . ALA A 1 88 ? -4.478 -3.442 -1.423 1.00 95.62 88 ALA A O 1
ATOM 645 N N . PHE A 1 89 ? -2.798 -4.946 -1.490 1.00 95.25 89 PHE A N 1
ATOM 646 C CA . PHE A 1 89 ? -2.200 -4.508 -2.756 1.00 95.25 89 PHE A CA 1
ATOM 647 C C . PHE A 1 89 ? -2.400 -5.576 -3.827 1.00 95.25 89 PHE A C 1
ATOM 649 O O . PHE A 1 89 ? -1.834 -6.657 -3.707 1.00 95.25 89 PHE A O 1
ATOM 656 N N . ARG A 1 90 ? -3.165 -5.292 -4.881 1.00 97.06 90 ARG A N 1
ATOM 657 C CA . ARG A 1 90 ? -3.332 -6.181 -6.049 1.00 97.06 90 ARG A CA 1
ATOM 658 C C . ARG A 1 90 ? -2.501 -5.727 -7.246 1.00 97.06 90 ARG A C 1
ATOM 660 O O . ARG A 1 90 ? -2.081 -6.554 -8.046 1.00 97.06 90 ARG A O 1
ATOM 667 N N . GLU A 1 91 ? -2.198 -4.438 -7.322 1.00 97.88 91 GLU A N 1
ATOM 668 C CA . GLU A 1 91 ? -1.247 -3.854 -8.264 1.00 97.88 91 GLU A CA 1
ATOM 669 C C . GLU A 1 91 ? -0.519 -2.704 -7.560 1.00 97.88 91 GLU A C 1
ATOM 671 O O . GLU A 1 91 ? -1.128 -1.905 -6.847 1.00 97.88 91 GLU A O 1
ATOM 676 N N . TRP A 1 92 ? 0.803 -2.661 -7.716 1.00 97.25 92 TRP A N 1
ATOM 677 C CA . TRP A 1 92 ? 1.653 -1.595 -7.187 1.00 97.25 92 TRP A CA 1
ATOM 678 C C . TRP A 1 92 ? 3.013 -1.670 -7.865 1.00 97.25 92 TRP A C 1
ATOM 680 O O . TRP A 1 92 ? 3.894 -2.444 -7.449 1.00 97.25 92 TRP A O 1
ATOM 690 N N . LYS A 1 93 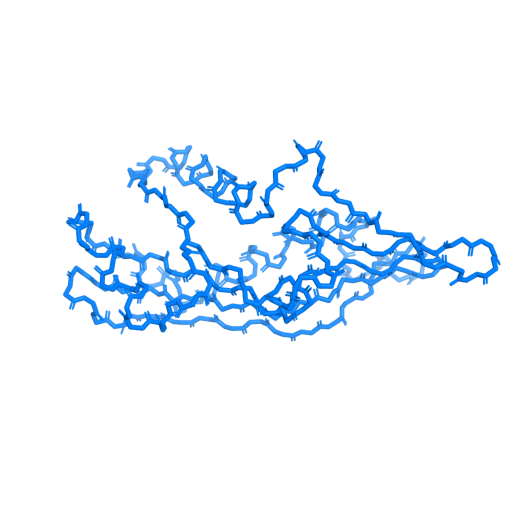? 3.168 -0.886 -8.932 1.00 97.06 93 LYS A N 1
ATOM 691 C CA . LYS A 1 93 ? 4.426 -0.801 -9.669 1.00 97.06 93 LYS A CA 1
ATOM 692 C C . LYS A 1 93 ? 4.550 0.478 -10.482 1.00 97.06 93 LYS A C 1
ATOM 694 O O . LYS A 1 93 ? 3.553 1.070 -10.889 1.00 97.06 93 LYS A O 1
ATOM 699 N N . SER A 1 94 ? 5.782 0.870 -10.768 1.00 95.81 94 SER A N 1
ATOM 700 C CA . SER A 1 94 ? 6.069 1.803 -11.853 1.00 95.81 94 SER A CA 1
ATOM 701 C C . SER A 1 94 ? 6.447 1.076 -13.144 1.00 95.81 94 SER A C 1
ATOM 703 O O . SER A 1 94 ? 6.930 -0.056 -13.123 1.00 95.81 94 SER A O 1
ATOM 705 N N . ASP A 1 95 ? 6.235 1.727 -14.283 1.00 95.06 95 ASP A N 1
ATOM 706 C CA . ASP A 1 95 ? 6.809 1.335 -15.574 1.00 95.06 95 ASP A CA 1
ATOM 707 C C . ASP A 1 95 ? 7.430 2.585 -16.197 1.00 95.06 95 ASP A C 1
ATOM 709 O O . ASP A 1 95 ? 6.719 3.553 -16.476 1.00 95.06 95 ASP A O 1
ATOM 713 N N . SER A 1 96 ? 8.754 2.588 -16.335 1.00 92.00 96 SER A N 1
ATOM 714 C CA . SER A 1 96 ? 9.539 3.761 -16.716 1.00 92.00 96 SER A CA 1
ATOM 715 C C . SER A 1 96 ? 10.301 3.531 -18.016 1.00 92.00 96 SER A C 1
ATOM 717 O O . SER A 1 96 ? 11.099 2.597 -18.131 1.00 92.00 96 SER A O 1
ATOM 719 N N . PHE A 1 97 ? 10.108 4.435 -18.978 1.00 88.94 97 PHE A N 1
ATOM 720 C CA . PHE A 1 97 ? 10.923 4.564 -20.187 1.00 88.94 97 PHE A CA 1
ATOM 721 C C . PHE A 1 97 ? 11.077 6.048 -20.578 1.00 88.94 97 PHE A C 1
ATOM 723 O O . PHE A 1 97 ? 11.540 6.837 -19.763 1.00 88.94 97 PHE A O 1
ATOM 730 N N . GLN A 1 98 ? 10.689 6.447 -21.798 1.00 84.31 98 GLN A N 1
ATOM 731 C CA . GLN A 1 98 ? 10.575 7.861 -22.195 1.00 84.31 98 GLN A CA 1
ATOM 732 C C . GLN A 1 98 ? 9.446 8.571 -21.438 1.00 84.31 98 GLN A C 1
ATOM 734 O O . GLN A 1 98 ? 9.576 9.728 -21.054 1.00 84.31 98 GLN A O 1
ATOM 739 N N . ASN A 1 99 ? 8.354 7.841 -21.208 1.00 84.06 99 ASN A N 1
ATOM 740 C CA . ASN A 1 99 ? 7.281 8.212 -20.302 1.00 84.06 99 ASN A CA 1
ATOM 741 C C . ASN A 1 99 ? 7.297 7.237 -19.127 1.00 84.06 99 ASN A C 1
ATOM 743 O O . ASN A 1 99 ? 7.671 6.071 -19.294 1.00 84.06 99 ASN A O 1
ATOM 747 N N . SER A 1 100 ? 6.863 7.714 -17.969 1.00 89.44 100 SER A N 1
ATOM 748 C CA . SER A 1 100 ? 6.762 6.899 -16.766 1.00 89.44 100 SER A CA 1
ATOM 749 C C . SER A 1 100 ? 5.324 6.863 -16.285 1.00 89.44 100 SER A C 1
ATOM 751 O O . SER A 1 100 ? 4.603 7.856 -16.377 1.00 89.44 100 SER A O 1
ATOM 753 N N . TRP A 1 101 ? 4.910 5.718 -15.760 1.00 92.00 101 TRP A N 1
ATOM 754 C CA . TRP A 1 101 ? 3.585 5.523 -15.187 1.00 92.00 101 TRP A CA 1
ATOM 755 C C . TRP A 1 101 ? 3.679 4.848 -13.829 1.00 92.00 101 TRP A C 1
ATOM 757 O O . TRP A 1 101 ? 4.599 4.066 -13.585 1.00 92.00 101 TRP A O 1
ATOM 767 N N . VAL A 1 102 ? 2.686 5.099 -12.984 1.00 94.62 102 VAL A N 1
ATOM 768 C CA . VAL A 1 102 ? 2.398 4.285 -11.802 1.00 94.62 102 VAL A CA 1
ATOM 769 C C . VAL A 1 102 ? 1.103 3.527 -12.031 1.00 94.62 102 VAL A C 1
ATOM 771 O O . VAL A 1 102 ? 0.123 4.095 -12.504 1.00 94.62 102 VAL A O 1
ATOM 774 N N . LEU A 1 103 ? 1.118 2.235 -11.730 1.00 97.38 103 LEU A N 1
ATOM 775 C CA . LEU A 1 103 ? -0.032 1.349 -11.782 1.00 97.38 103 LEU A CA 1
ATOM 776 C C . LEU A 1 103 ? -0.354 0.931 -10.354 1.00 97.38 103 LEU A C 1
ATOM 778 O O . LEU A 1 103 ? 0.550 0.585 -9.585 1.00 97.38 103 LEU A O 1
ATOM 782 N N . TYR A 1 104 ? -1.632 0.991 -10.006 1.00 97.69 104 TYR A N 1
ATOM 783 C CA . TYR A 1 104 ? -2.100 0.722 -8.657 1.00 97.69 104 TYR A CA 1
ATOM 784 C C . TYR A 1 104 ? -3.467 0.043 -8.676 1.00 97.69 104 TYR A C 1
ATOM 786 O O . TYR A 1 104 ? -4.313 0.332 -9.520 1.00 97.69 104 TYR A O 1
ATOM 794 N N . ASP A 1 105 ? -3.662 -0.855 -7.721 1.00 98.19 105 ASP A N 1
ATOM 795 C CA . ASP A 1 105 ? -4.934 -1.445 -7.313 1.00 98.19 105 ASP A CA 1
ATOM 796 C C . ASP A 1 105 ? -4.777 -1.759 -5.824 1.00 98.19 105 ASP A C 1
ATOM 798 O O . ASP A 1 105 ? -4.068 -2.697 -5.437 1.00 98.19 105 ASP A O 1
ATOM 802 N N . ILE A 1 106 ? -5.335 -0.883 -4.992 1.00 97.00 106 ILE A N 1
ATOM 803 C CA . ILE A 1 106 ? -5.137 -0.865 -3.546 1.00 97.00 106 ILE A CA 1
ATOM 804 C C . ILE A 1 106 ? -6.473 -0.693 -2.836 1.00 97.00 106 ILE A C 1
ATOM 806 O O . ILE A 1 106 ? -7.282 0.163 -3.186 1.00 97.00 106 ILE A O 1
ATOM 810 N N . THR A 1 107 ? -6.698 -1.509 -1.813 1.00 96.75 107 THR A N 1
ATOM 811 C CA . THR A 1 107 ? -7.895 -1.448 -0.966 1.00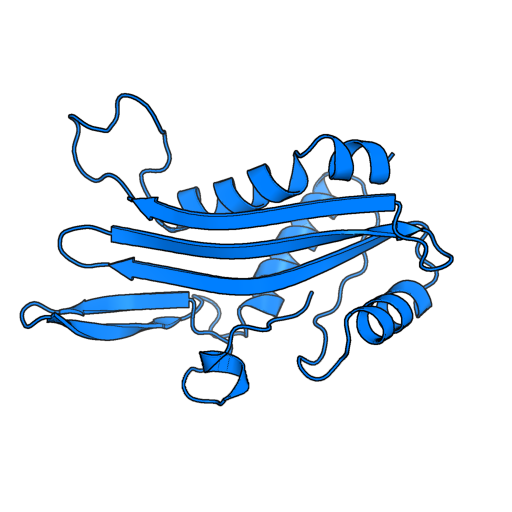 96.75 107 THR A CA 1
ATOM 812 C C . THR A 1 107 ? -7.480 -1.145 0.466 1.00 96.75 107 THR A C 1
ATOM 814 O O . THR A 1 107 ? -6.563 -1.785 0.981 1.00 96.75 107 THR A O 1
ATOM 817 N N . ALA A 1 108 ? -8.167 -0.208 1.114 1.00 95.81 108 ALA A N 1
ATOM 818 C CA . ALA A 1 108 ? -8.113 0.016 2.554 1.00 95.81 108 ALA A CA 1
ATOM 819 C C . ALA A 1 108 ? -9.487 -0.263 3.159 1.00 95.81 108 ALA A C 1
ATOM 821 O O . ALA A 1 108 ? -10.500 0.195 2.638 1.00 95.81 108 ALA A O 1
ATOM 822 N N . GLN A 1 109 ? -9.519 -0.985 4.271 1.00 95.56 109 GLN A N 1
ATOM 823 C CA . GLN A 1 109 ? -10.729 -1.278 5.029 1.00 95.56 109 GLN A CA 1
ATOM 824 C C . GLN A 1 109 ? -10.468 -1.040 6.514 1.00 95.56 109 GLN A C 1
ATOM 826 O O . GLN A 1 109 ? -9.427 -1.443 7.037 1.00 95.56 109 GLN A O 1
ATOM 831 N N . ILE A 1 110 ? -11.424 -0.401 7.184 1.00 95.12 110 ILE A N 1
ATOM 832 C CA . ILE A 1 110 ? -11.422 -0.210 8.633 1.00 95.12 110 ILE A CA 1
ATOM 833 C C . ILE A 1 110 ? -12.452 -1.142 9.251 1.00 95.12 110 ILE A C 1
ATOM 835 O O . ILE A 1 110 ? -13.589 -1.204 8.782 1.00 95.12 110 ILE A O 1
ATOM 839 N N . PHE A 1 111 ? -12.067 -1.814 10.327 1.00 93.88 111 PHE A N 1
ATOM 840 C CA . PHE A 1 111 ? -12.942 -2.663 11.124 1.00 93.88 111 PHE A CA 1
ATOM 841 C C . PHE A 1 111 ? -12.936 -2.220 12.585 1.00 93.88 111 PHE A C 1
ATOM 843 O O . PHE A 1 111 ? -11.946 -1.662 13.069 1.00 93.88 111 PHE A O 1
ATOM 850 N N . ASP A 1 112 ? -14.036 -2.474 13.288 1.00 92.06 112 ASP A N 1
ATOM 851 C CA . ASP A 1 112 ? -14.094 -2.357 14.741 1.00 92.06 112 ASP A CA 1
ATOM 852 C C . ASP A 1 112 ? -13.405 -3.554 15.429 1.00 92.06 112 ASP A C 1
ATOM 854 O O . ASP A 1 112 ? -12.964 -4.516 14.792 1.00 92.06 112 ASP A O 1
ATOM 858 N N . LYS A 1 113 ? -13.348 -3.518 16.763 1.00 88.75 113 LYS A N 1
ATOM 859 C CA . LYS A 1 113 ? -12.806 -4.612 17.586 1.00 88.75 113 LYS A CA 1
ATOM 860 C C . LYS A 1 113 ? -13.516 -5.964 17.408 1.00 88.75 113 LYS A C 1
ATOM 862 O O . LYS A 1 113 ? -12.950 -6.993 17.761 1.00 88.75 113 LYS A O 1
ATOM 867 N N . ASN A 1 114 ? -14.748 -5.970 16.897 1.00 87.62 114 ASN A N 1
ATOM 868 C CA . ASN A 1 114 ? -15.543 -7.175 16.658 1.00 87.62 114 ASN A CA 1
ATOM 869 C C . ASN A 1 114 ? -15.372 -7.704 15.221 1.00 87.62 114 ASN A C 1
ATOM 871 O O . ASN A 1 114 ? -16.008 -8.693 14.860 1.00 87.62 114 ASN A O 1
ATOM 875 N N . GLY A 1 115 ? -14.544 -7.054 14.394 1.00 89.00 115 GLY A N 1
ATOM 876 C CA . GLY A 1 115 ? -14.358 -7.401 12.985 1.00 89.00 115 GLY A CA 1
ATOM 877 C C . GLY A 1 115 ? -15.474 -6.890 12.068 1.00 89.00 115 GLY A C 1
ATOM 878 O O . GLY A 1 115 ? -15.571 -7.327 10.922 1.00 89.00 115 GLY A O 1
ATOM 879 N N . VAL A 1 116 ? -16.322 -5.967 12.532 1.00 91.38 116 VAL A N 1
ATOM 880 C CA . VAL A 1 116 ? -17.358 -5.329 11.709 1.00 91.38 116 VAL A CA 1
ATOM 881 C C . VAL A 1 116 ? -16.724 -4.221 10.878 1.00 91.38 116 VAL A C 1
ATOM 883 O O . VAL A 1 116 ? -16.074 -3.327 11.418 1.00 91.38 116 VAL 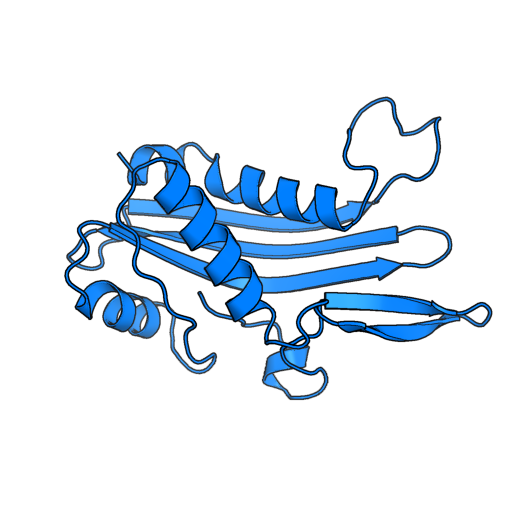A O 1
ATOM 886 N N . LYS A 1 117 ? -16.921 -4.255 9.554 1.00 94.75 117 LYS A N 1
ATOM 887 C CA . LYS A 1 117 ? -16.388 -3.238 8.637 1.00 94.75 117 LYS A CA 1
ATOM 888 C C . LYS A 1 117 ? -17.079 -1.892 8.869 1.00 94.75 117 LYS A C 1
ATOM 890 O O . LYS A 1 117 ? -18.289 -1.782 8.696 1.00 94.75 117 LYS A O 1
ATOM 895 N N . LEU A 1 118 ? -16.295 -0.877 9.216 1.00 95.75 118 LEU A N 1
ATOM 896 C CA . LEU A 1 118 ? -16.734 0.500 9.454 1.00 95.75 118 LEU A CA 1
ATOM 897 C C . LEU A 1 118 ? -16.581 1.387 8.216 1.00 95.75 118 LEU A C 1
ATOM 899 O O . LEU A 1 118 ? -17.350 2.325 8.028 1.00 95.75 118 LEU A O 1
ATOM 903 N N . GLY A 1 119 ? -15.596 1.096 7.365 1.00 95.75 119 GLY A N 1
ATOM 904 C CA . GLY A 1 119 ? -15.308 1.901 6.184 1.00 95.75 119 GLY A CA 1
ATOM 905 C C . GLY A 1 119 ? -14.404 1.179 5.199 1.00 95.75 119 GLY A C 1
ATOM 906 O O . GLY A 1 119 ? -13.693 0.238 5.553 1.00 95.75 119 GLY A O 1
ATOM 907 N N . GLU A 1 120 ? -14.446 1.618 3.948 1.00 96.56 120 GLU A N 1
ATOM 908 C CA . GLU A 1 120 ? -13.630 1.085 2.864 1.00 96.56 120 GLU A CA 1
ATOM 909 C C . GLU A 1 120 ? -13.322 2.185 1.857 1.00 96.56 120 GLU A C 1
ATOM 911 O O . GLU A 1 120 ? -14.151 3.061 1.608 1.00 96.56 120 GLU A O 1
ATOM 916 N N . ASN A 1 121 ? -12.139 2.102 1.261 1.00 97.62 121 ASN A N 1
ATOM 917 C CA . ASN A 1 121 ? -11.808 2.815 0.046 1.00 97.62 121 ASN A CA 1
ATOM 918 C C . ASN A 1 121 ? -10.989 1.918 -0.883 1.00 97.62 121 ASN A C 1
ATOM 920 O O . ASN A 1 121 ? -10.173 1.109 -0.432 1.00 97.62 121 ASN A O 1
ATOM 924 N N . HIS A 1 122 ? -11.195 2.086 -2.183 1.00 97.75 122 HIS A N 1
ATOM 925 C CA . HIS A 1 122 ? -10.524 1.333 -3.231 1.00 97.75 122 HIS A CA 1
ATOM 926 C C . HIS A 1 122 ? -10.051 2.297 -4.311 1.00 97.75 122 HIS A C 1
ATOM 928 O O . HIS A 1 122 ? -10.826 3.110 -4.808 1.00 97.75 122 HIS A O 1
ATOM 934 N N . LEU A 1 123 ? -8.770 2.206 -4.661 1.00 96.88 123 LEU A N 1
ATOM 935 C CA . LEU A 1 123 ? -8.182 2.958 -5.761 1.00 96.88 123 LEU A CA 1
ATOM 936 C C . LEU A 1 123 ? -7.589 1.984 -6.765 1.00 96.88 123 LEU A C 1
ATOM 938 O O . LEU A 1 123 ? -6.761 1.149 -6.406 1.00 96.88 123 LEU A O 1
ATOM 942 N N . GLN A 1 124 ? -7.953 2.154 -8.030 1.00 97.94 124 GLN A N 1
ATOM 943 C CA . GLN A 1 124 ? -7.393 1.401 -9.140 1.00 97.94 124 GLN A CA 1
ATOM 944 C C . GLN A 1 124 ? -7.139 2.334 -10.317 1.00 97.94 124 GLN A C 1
ATOM 946 O O . GLN A 1 124 ? -7.988 3.157 -10.657 1.00 97.94 124 GLN A O 1
ATOM 951 N N . GLY A 1 125 ? -5.988 2.191 -10.965 1.00 95.69 125 GLY A N 1
ATOM 952 C CA . GLY A 1 125 ? -5.694 3.001 -12.132 1.00 95.69 125 GLY A CA 1
ATOM 953 C C . GLY A 1 125 ? -4.258 2.936 -12.616 1.00 95.69 125 GLY A C 1
ATOM 954 O O . GLY A 1 125 ? -3.432 2.127 -12.182 1.00 95.69 125 GLY A O 1
ATOM 955 N N . LYS A 1 126 ? -3.994 3.824 -13.571 1.00 94.50 126 LYS A N 1
ATOM 956 C CA . LYS A 1 126 ? -2.689 4.060 -14.168 1.00 94.50 126 LYS A CA 1
ATOM 957 C C . LYS A 1 126 ? -2.527 5.556 -14.391 1.00 94.50 126 LYS A C 1
ATOM 959 O O . LYS A 1 126 ? -3.196 6.116 -15.257 1.00 94.50 126 LYS A O 1
ATOM 964 N N . ASP A 1 127 ? -1.581 6.159 -13.687 1.00 91.19 127 ASP A N 1
ATOM 965 C CA . ASP A 1 127 ? -1.330 7.596 -13.772 1.00 91.19 127 ASP A CA 1
ATOM 966 C C . ASP A 1 127 ? 0.020 7.842 -14.444 1.00 91.19 127 ASP A C 1
ATOM 968 O O . ASP A 1 127 ? 0.993 7.119 -14.211 1.00 91.19 127 ASP A O 1
ATOM 972 N N . ALA A 1 128 ? 0.083 8.853 -15.306 1.00 88.00 128 ALA A N 1
ATOM 973 C CA . ALA A 1 128 ? 1.338 9.292 -15.899 1.00 88.00 128 ALA A CA 1
ATOM 974 C C . ALA A 1 128 ? 2.139 10.121 -14.888 1.00 88.00 128 ALA A C 1
ATOM 976 O O . ALA A 1 128 ? 1.601 11.001 -14.223 1.00 88.00 128 ALA A O 1
ATOM 977 N N . ILE A 1 129 ? 3.445 9.878 -14.824 1.00 82.00 129 ILE A N 1
ATOM 978 C CA . ILE A 1 129 ? 4.395 10.732 -14.116 1.00 82.00 129 ILE A CA 1
ATOM 979 C C . ILE A 1 129 ? 4.900 11.747 -15.138 1.00 82.00 129 ILE A C 1
ATOM 981 O O . ILE A 1 129 ? 5.727 11.421 -15.993 1.00 82.00 129 ILE A O 1
ATOM 985 N N . SER A 1 130 ? 4.338 12.957 -15.124 1.00 63.84 130 SER A N 1
ATOM 986 C CA . SER A 1 130 ? 4.679 13.976 -16.117 1.00 63.84 130 SER A CA 1
ATOM 987 C C . SER A 1 130 ? 6.115 14.470 -15.930 1.00 63.84 130 SER A C 1
ATOM 989 O O . SER A 1 130 ? 6.458 15.009 -14.881 1.00 63.84 130 SER A O 1
ATOM 991 N N . SER A 1 131 ? 6.937 14.351 -16.972 1.00 51.25 131 SER A N 1
ATOM 992 C CA . SER A 1 131 ? 8.276 14.954 -17.055 1.00 51.25 131 SER A CA 1
ATOM 993 C C . SER A 1 131 ? 8.302 16.270 -17.853 1.00 51.25 131 SER A C 1
ATOM 995 O O . SER A 1 131 ? 9.335 16.932 -17.912 1.00 51.25 131 SER A O 1
ATOM 997 N N . SER A 1 132 ? 7.184 16.687 -18.467 1.00 43.78 132 SER A N 1
ATOM 998 C CA . SER A 1 132 ? 7.122 17.873 -19.336 1.00 43.78 132 SER A CA 1
ATOM 999 C C . SER A 1 132 ? 6.465 19.085 -18.664 1.00 43.78 132 SER A C 1
ATOM 1001 O O . SER A 1 132 ? 5.328 18.993 -18.198 1.00 43.78 132 SER A O 1
ATOM 1003 N N . ALA A 1 133 ? 7.114 20.253 -18.735 1.00 41.56 133 ALA A N 1
ATOM 1004 C CA . ALA A 1 133 ? 6.623 21.535 -18.210 1.00 41.56 133 ALA A CA 1
ATOM 1005 C C . ALA A 1 133 ? 5.240 21.979 -18.751 1.00 41.56 133 ALA A C 1
ATOM 1007 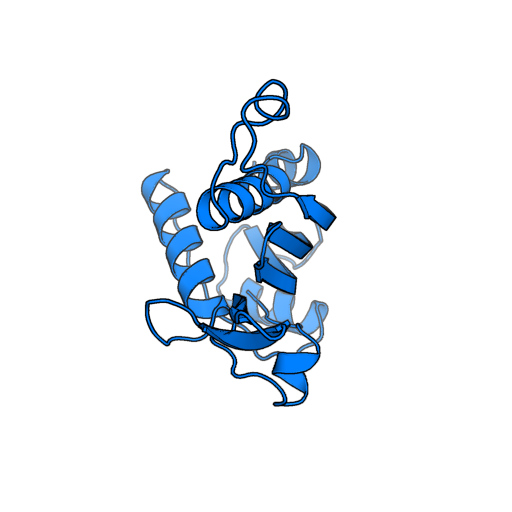O O . ALA A 1 133 ? 4.561 22.776 -18.109 1.00 41.56 133 ALA A O 1
ATOM 1008 N N . ALA A 1 134 ? 4.789 21.451 -19.896 1.00 40.94 134 ALA A N 1
ATOM 1009 C CA . ALA A 1 134 ? 3.462 21.727 -20.462 1.00 40.94 134 ALA A CA 1
ATOM 1010 C C . ALA A 1 134 ? 2.312 20.992 -19.737 1.00 40.94 134 ALA A C 1
ATOM 1012 O O . ALA A 1 134 ? 1.185 21.477 -19.733 1.00 40.94 134 ALA A O 1
ATOM 1013 N N . MET A 1 135 ? 2.610 19.860 -19.090 1.00 42.44 135 MET A N 1
ATOM 1014 C CA . MET A 1 135 ? 1.665 19.057 -18.294 1.00 42.44 135 MET A CA 1
ATOM 1015 C C . MET A 1 135 ? 1.753 19.375 -16.790 1.00 42.44 135 MET A C 1
ATOM 1017 O O . MET A 1 135 ? 0.890 18.974 -16.020 1.00 42.44 135 MET A O 1
ATOM 1021 N N . ALA A 1 136 ? 2.754 20.159 -16.371 1.00 43.56 136 ALA A N 1
ATOM 1022 C CA . ALA A 1 136 ? 2.993 20.559 -14.981 1.00 43.56 136 ALA A CA 1
ATOM 1023 C C . ALA A 1 136 ? 1.948 21.543 -14.411 1.00 43.56 136 ALA A C 1
ATOM 1025 O O . ALA A 1 136 ? 2.103 22.029 -13.293 1.00 43.56 136 ALA A O 1
ATOM 1026 N N . LYS A 1 137 ? 0.904 21.884 -15.179 1.00 41.50 137 LYS A N 1
ATOM 1027 C CA . LYS A 1 137 ? -0.135 22.830 -14.755 1.00 41.50 137 LYS A CA 1
ATOM 1028 C C . LYS A 1 137 ? -1.280 22.203 -13.954 1.00 41.50 137 LYS A C 1
ATOM 1030 O O . LYS A 1 137 ? -2.076 22.986 -13.444 1.00 41.50 137 LYS A O 1
ATOM 1035 N N . SER A 1 138 ? -1.371 20.874 -13.803 1.00 45.41 138 SER A N 1
ATOM 1036 C CA . SER A 1 138 ? -2.428 20.275 -12.963 1.00 45.41 138 SER A CA 1
ATOM 1037 C C . SER A 1 138 ? -1.956 19.462 -11.761 1.00 45.41 138 SER A C 1
ATOM 1039 O O . SER A 1 138 ? -2.628 19.562 -10.745 1.00 45.41 138 SER A O 1
ATOM 1041 N N . ASP A 1 139 ? -0.825 18.741 -11.786 1.00 48.00 139 ASP A N 1
ATOM 1042 C CA . ASP A 1 139 ? -0.504 17.817 -10.681 1.00 48.00 139 ASP A CA 1
ATOM 1043 C C . ASP A 1 139 ? 0.988 17.793 -10.300 1.00 48.00 139 ASP A C 1
ATOM 1045 O O . ASP A 1 139 ? 1.880 17.661 -11.132 1.00 48.00 139 ASP A O 1
ATOM 1049 N N . SER A 1 140 ? 1.267 17.930 -9.001 1.00 50.16 140 SER A N 1
ATOM 1050 C CA . SER A 1 140 ? 2.591 18.208 -8.411 1.00 50.16 140 SER A CA 1
ATOM 1051 C C . SER A 1 140 ? 3.457 16.963 -8.136 1.00 50.16 140 SER A C 1
ATOM 1053 O O . SER A 1 140 ? 4.408 17.011 -7.351 1.00 50.16 140 SER A O 1
ATOM 1055 N N . HIS A 1 141 ? 3.166 15.830 -8.778 1.00 60.12 141 HIS A N 1
ATOM 1056 C CA . HIS A 1 141 ? 3.796 14.537 -8.480 1.00 60.12 141 HIS A CA 1
ATOM 1057 C C . HIS A 1 141 ? 4.885 14.164 -9.492 1.00 60.12 141 HIS A C 1
ATOM 1059 O O . HIS A 1 141 ? 4.810 13.150 -10.179 1.00 60.12 141 HIS A O 1
ATOM 1065 N N . ASN A 1 142 ? 5.946 14.972 -9.549 1.00 65.50 142 ASN A N 1
ATOM 1066 C CA . ASN A 1 142 ? 7.025 14.842 -10.542 1.00 65.50 142 ASN A CA 1
ATOM 1067 C C . ASN A 1 142 ? 7.989 13.659 -10.301 1.00 65.50 142 ASN A C 1
ATOM 1069 O O . ASN A 1 142 ? 9.039 13.575 -10.936 1.00 65.50 142 ASN A O 1
ATOM 1073 N N . SER A 1 143 ? 7.677 12.747 -9.374 1.00 83.69 143 SER A N 1
ATOM 1074 C CA . SER A 1 143 ? 8.466 11.537 -9.133 1.00 83.69 143 SER A CA 1
ATOM 1075 C C . SER A 1 143 ? 7.567 10.338 -8.839 1.00 83.69 143 SER A C 1
ATOM 1077 O O . SER A 1 143 ? 6.478 10.487 -8.285 1.00 83.69 143 SER A O 1
ATOM 1079 N N . ILE A 1 144 ? 8.056 9.135 -9.157 1.00 86.44 144 ILE A N 1
ATOM 1080 C CA . ILE A 1 144 ? 7.378 7.863 -8.855 1.00 86.44 144 ILE A CA 1
ATOM 1081 C C . ILE A 1 144 ? 7.080 7.753 -7.355 1.00 86.44 144 ILE A C 1
ATOM 1083 O O . ILE A 1 144 ? 5.965 7.415 -6.966 1.00 86.44 144 ILE A O 1
ATOM 1087 N N . THR A 1 145 ? 8.054 8.097 -6.507 1.00 85.75 145 THR A N 1
ATOM 1088 C CA . THR A 1 145 ? 7.897 8.075 -5.048 1.00 85.75 145 THR A CA 1
ATOM 1089 C C . THR A 1 145 ? 6.790 9.019 -4.591 1.00 85.75 145 THR A C 1
ATOM 1091 O O . THR A 1 145 ? 5.935 8.619 -3.806 1.00 85.75 145 THR A O 1
ATOM 1094 N N . SER A 1 146 ? 6.764 10.252 -5.104 1.00 85.94 146 SER A N 1
ATOM 1095 C CA . SER A 1 146 ? 5.736 11.237 -4.750 1.00 85.94 146 SER A CA 1
ATOM 1096 C C . SER A 1 146 ? 4.346 10.817 -5.228 1.00 85.94 146 SER A C 1
ATOM 1098 O O . SER A 1 146 ? 3.377 11.019 -4.504 1.00 85.94 146 SER A O 1
ATOM 1100 N N . ALA A 1 147 ? 4.239 10.205 -6.408 1.00 88.75 147 ALA A N 1
ATOM 1101 C CA . ALA A 1 147 ? 2.968 9.699 -6.919 1.00 88.75 147 ALA A CA 1
ATOM 1102 C C . ALA A 1 147 ? 2.438 8.530 -6.079 1.00 88.75 147 ALA A C 1
ATOM 1104 O O . ALA A 1 147 ? 1.263 8.501 -5.725 1.00 88.75 147 ALA A O 1
ATOM 1105 N N . PHE A 1 148 ? 3.307 7.606 -5.671 1.00 90.25 148 PHE A N 1
ATOM 1106 C CA . PHE A 1 148 ? 2.935 6.546 -4.739 1.00 90.25 148 PHE A CA 1
ATOM 1107 C C . PHE A 1 148 ? 2.509 7.084 -3.369 1.00 90.25 148 PHE A C 1
ATOM 1109 O O . PHE A 1 148 ? 1.470 6.681 -2.848 1.00 90.25 148 PHE A O 1
ATOM 1116 N N . GLN A 1 149 ? 3.262 8.028 -2.798 1.00 88.56 149 GLN A N 1
ATOM 1117 C CA . GLN A 1 149 ? 2.878 8.697 -1.550 1.00 88.56 149 GLN A CA 1
ATOM 1118 C C . GLN A 1 149 ? 1.509 9.370 -1.672 1.00 88.56 149 GLN A C 1
ATOM 1120 O O . GLN A 1 149 ? 0.686 9.264 -0.763 1.00 88.56 149 GLN A O 1
ATOM 1125 N N . TRP A 1 150 ? 1.246 10.019 -2.807 1.00 89.12 150 TRP A N 1
ATOM 1126 C CA . TRP A 1 150 ? -0.050 10.619 -3.078 1.00 89.12 150 TRP A CA 1
ATOM 1127 C C . TRP A 1 150 ? -1.168 9.582 -3.125 1.00 89.12 150 TRP A C 1
ATOM 1129 O O . TRP A 1 150 ? -2.184 9.792 -2.475 1.00 89.12 150 TRP A O 1
ATOM 1139 N N . LYS A 1 151 ? -0.978 8.436 -3.791 1.00 92.94 151 LYS A N 1
ATOM 1140 C CA . LYS A 1 151 ? -2.002 7.378 -3.837 1.00 92.94 151 LYS A CA 1
ATOM 1141 C C . LYS A 1 151 ? -2.325 6.800 -2.469 1.00 92.94 151 LYS A C 1
ATOM 1143 O O . LYS A 1 151 ? -3.488 6.553 -2.170 1.00 92.94 151 LYS A O 1
ATOM 1148 N N . ILE A 1 152 ? -1.325 6.649 -1.604 1.00 91.62 152 ILE A N 1
ATOM 1149 C CA . ILE A 1 152 ? -1.569 6.272 -0.209 1.00 91.62 152 ILE A CA 1
ATOM 1150 C C . ILE A 1 152 ? -2.364 7.352 0.530 1.00 91.62 152 ILE A C 1
ATOM 1152 O O . ILE A 1 152 ? -3.318 7.039 1.243 1.00 91.62 152 ILE A O 1
ATOM 1156 N N . LYS A 1 153 ? -1.994 8.625 0.359 1.00 90.81 153 LYS A N 1
ATOM 1157 C CA . LYS A 1 153 ? -2.721 9.742 0.968 1.00 90.81 153 LYS A CA 1
ATOM 1158 C C . LYS A 1 153 ? -4.169 9.782 0.484 1.00 90.81 153 LYS A C 1
ATOM 1160 O O . LYS A 1 153 ? -5.068 9.902 1.307 1.00 90.81 153 LYS A O 1
ATOM 1165 N N . GLU A 1 154 ? -4.392 9.666 -0.819 1.00 91.75 154 GLU A N 1
ATOM 1166 C CA . GLU A 1 154 ? -5.709 9.614 -1.455 1.00 91.75 154 GLU A CA 1
ATOM 1167 C C . GLU A 1 154 ? -6.539 8.447 -0.903 1.00 91.75 154 GLU A C 1
ATOM 1169 O O . GLU A 1 154 ? -7.687 8.644 -0.508 1.00 91.75 154 GLU A O 1
ATOM 1174 N N . LEU A 1 155 ? -5.932 7.261 -0.764 1.00 93.62 155 LEU A N 1
ATOM 1175 C CA . LEU A 1 155 ? -6.588 6.079 -0.206 1.00 93.62 155 LEU A CA 1
ATOM 1176 C C . LEU A 1 155 ? -7.111 6.351 1.212 1.00 93.62 155 LEU A C 1
ATOM 1178 O O . LEU A 1 155 ? -8.279 6.089 1.509 1.00 93.62 155 LEU A O 1
ATOM 1182 N N . LEU A 1 156 ? -6.257 6.905 2.075 1.00 90.62 156 LEU A N 1
ATOM 1183 C CA . LEU A 1 156 ? -6.574 7.116 3.488 1.00 90.62 156 LEU A CA 1
ATOM 1184 C C . LEU A 1 156 ? -7.382 8.386 3.780 1.00 90.62 156 LEU A C 1
ATOM 1186 O O . LEU A 1 156 ? -8.028 8.456 4.820 1.00 90.62 156 LEU A O 1
ATOM 1190 N N . SER A 1 157 ? -7.365 9.381 2.891 1.00 90.50 157 SER A N 1
ATOM 1191 C CA . SER A 1 157 ? -8.078 10.654 3.097 1.00 90.50 157 SER A CA 1
ATOM 1192 C C . SER A 1 157 ? -9.542 10.607 2.656 1.00 90.50 157 SER A C 1
ATOM 1194 O O . SER A 1 157 ? -10.231 11.623 2.734 1.00 90.50 157 SER A O 1
ATOM 1196 N N . SER A 1 158 ? -10.029 9.462 2.166 1.00 92.81 158 SER A N 1
ATOM 1197 C CA . SER A 1 158 ? -11.443 9.321 1.813 1.00 92.81 158 SER A CA 1
ATOM 1198 C C . SER A 1 158 ? -12.340 9.542 3.040 1.00 92.81 158 SER A C 1
ATOM 1200 O O . SER A 1 158 ? -12.004 9.070 4.133 1.00 92.81 158 SER A O 1
ATOM 1202 N N . PRO A 1 159 ? -13.496 10.218 2.892 1.00 91.12 159 PRO A N 1
ATOM 1203 C CA . PRO A 1 159 ? -14.412 10.458 4.007 1.00 91.12 159 PRO A CA 1
ATOM 1204 C C . PRO A 1 159 ? -14.798 9.177 4.756 1.00 91.12 159 PRO A C 1
ATOM 1206 O O . PRO A 1 159 ? -14.873 9.175 5.979 1.00 91.12 159 PRO A O 1
ATOM 1209 N N . GLN A 1 160 ? -14.969 8.069 4.032 1.00 92.06 160 GLN A N 1
ATOM 1210 C CA . GLN A 1 160 ? -15.319 6.762 4.583 1.00 92.06 160 GLN A CA 1
ATOM 1211 C C . GLN A 1 160 ? -14.235 6.217 5.522 1.00 92.06 160 GLN A C 1
ATOM 1213 O O . GLN A 1 160 ? -14.562 5.651 6.561 1.00 92.06 160 GLN A O 1
ATOM 1218 N N . ILE A 1 161 ? -12.954 6.392 5.181 1.00 92.75 161 ILE A N 1
ATOM 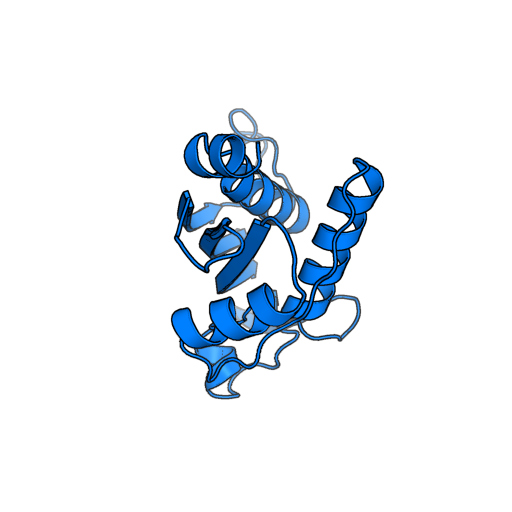1219 C CA . ILE A 1 161 ? -11.840 5.956 6.032 1.00 92.75 161 ILE A CA 1
ATOM 1220 C C . ILE A 1 161 ? -11.658 6.914 7.209 1.00 92.75 161 ILE A C 1
ATOM 1222 O O . ILE A 1 161 ? -11.541 6.463 8.346 1.00 92.75 161 ILE A O 1
ATOM 1226 N N . VAL A 1 162 ? -11.683 8.227 6.960 1.00 89.69 162 VAL A N 1
ATOM 1227 C CA . VAL A 1 162 ? -11.486 9.242 8.007 1.00 89.69 162 VAL A CA 1
ATOM 1228 C C . VAL A 1 162 ? -12.569 9.146 9.081 1.00 89.69 162 VAL A C 1
ATOM 1230 O O . VAL A 1 162 ? -12.242 9.133 10.264 1.00 89.69 162 VAL A O 1
ATOM 1233 N N . SER A 1 163 ? -13.841 9.019 8.695 1.00 89.94 163 SER A N 1
ATOM 1234 C CA . SER A 1 163 ? -14.942 8.862 9.653 1.00 89.94 163 SER A CA 1
ATOM 1235 C C . SER A 1 163 ? -14.897 7.532 10.409 1.00 89.94 163 SER A C 1
ATOM 1237 O O . SER A 1 163 ? -15.339 7.480 11.549 1.00 89.94 163 SER A O 1
ATOM 1239 N N . ALA A 1 164 ? -14.351 6.467 9.814 1.00 90.31 164 ALA A N 1
ATOM 1240 C CA . ALA A 1 164 ? -14.232 5.164 10.470 1.00 90.31 164 ALA A CA 1
ATOM 1241 C C . ALA A 1 164 ? -13.080 5.087 11.496 1.00 90.31 164 ALA A C 1
ATOM 1243 O O . ALA A 1 164 ? -13.076 4.200 12.355 1.00 90.31 164 ALA A O 1
ATOM 1244 N N . LEU A 1 165 ? -12.100 5.992 11.395 1.00 81.75 165 LEU A N 1
ATOM 1245 C CA . LEU A 1 165 ? -10.961 6.098 12.314 1.00 81.75 165 LEU A CA 1
ATOM 1246 C C . LEU A 1 165 ? -11.243 6.963 13.555 1.00 81.75 165 LEU A C 1
ATOM 1248 O O . LEU A 1 165 ? -10.448 6.919 14.493 1.00 81.75 165 LEU A O 1
ATOM 1252 N N . GLN A 1 166 ? -12.335 7.736 13.553 1.00 76.06 166 GLN A N 1
ATOM 1253 C CA . GLN A 1 166 ? -12.817 8.508 14.707 1.00 76.06 166 GLN A CA 1
ATOM 1254 C C . GLN A 1 166 ? -13.549 7.611 15.725 1.00 76.06 166 GLN A C 1
ATOM 1256 O O . GLN A 1 166 ? -13.599 8.028 16.901 1.00 76.06 166 GLN A O 1
#

Sequence (166 aa):
MQDLRPYVLSGEKKSNFVGVQRGGFYNPFDVTTASGRPLGDDLLQAFTNTLTSAGTVVTGSTLASALSPEAAVAQLSANGSDRVLYIAFREWKSDSFQNSWVLYDITAQIFDKNGVKLGENHLQGKDAISSSAAMAKSDSHNSITSAFQWKIKELLSSPQIVSALQ

Secondary structure (DSSP, 8-state):
-EE--HHHHTSSS-TTEEEEEE-TT--EEEEE-TTSS-HHHHHHHHHHHHHHHTT-------B-TTS-HHHHHHHHHTT--SEEEEEEEEEEEEEESSSEEEEEEEEEEEEETTS-EEEEEEEEEEEEE--STTTTTT----SHHHHHHHHHHHHHTSHHHHHHH-

pLDDT: mean 88.49, std 12.53, range [40.94, 98.19]

Radius of gyration: 16.89 Å; chains: 1; bounding box: 35×40×48 Å

Foldseek 3Di:
DEEQAPCCVVVVDPQQFAAWEADPVRHTDTDGDPVNDGPQVVVQVVVCVVCVVVVDDDDDDYDDNPDDPQRVLVVQLVVVDQKDKDKYWHAGHWYDDVWIKTFTWMKIWMAGSVRHTQFIDIDGDMDTLDPDPVVCVPDDQNDSVSVVVVVVVVRCVDPSNVVSVD